Protein AF-A0AAN8PGB7-F1 (afdb_monomer_lite)

pLDDT: mean 80.97, std 15.31, range [35.16, 97.88]

Organism: Patella caerulea (NCBI:txid87958)

Sequence (157 aa):
MLIIFQLESVNEKASAYNSIIVDVLYQILPLKSKTINIRQNNAWFTDELRELKKSKTKAEKTWYKTKLHVHKEIFKSKKNELCHKIKDCKKSYFSNRIENSQNKQRELFKISKSLLDHTHGQTILPESDDQFELACKFSNYFSENPFRIKTNGISRR

Foldseek 3Di:
DPPLVPDDDPVVSVVVVVVVVVVVCCVVDPDDDDDDDPDDDDPLCDVVLVVLVVLLVVLVVVCVVPVDPVSVVSNVVSVVVSVVSSVVSVCVVLVVQVVVCVPPPVSNVVSVCVVQPPPPDDPPQPDDPDPVVSVVVVVVVCVVCVPPPDDPRDPDD

Radius of gyration: 28.24 Å; chains: 1; bounding box: 72×60×65 Å

Secondary structure (DSSP, 8-state):
--SGGG-SSHHHHHHHHHHHHHHHHHHHS---------PPPPTT--HHHHHHHHHHHHHHHHHHHH--HHHHHHHHHHHHHHHHHHHHHHHHHHHHHHHTTTT-HHHHHHHHHHHH----S---PPP-S-HHHHHHHHHHHHHH-TTTTSSTT----

Structure (mmCIF, N/CA/C/O backbone):
data_AF-A0AAN8PGB7-F1
#
_entry.id   AF-A0AAN8PGB7-F1
#
loop_
_atom_site.group_PDB
_atom_site.id
_atom_site.type_symbol
_atom_site.label_atom_id
_atom_site.label_alt_id
_atom_site.label_comp_id
_atom_site.label_asym_id
_atom_site.label_entity_id
_atom_site.label_seq_id
_atom_site.pdbx_PDB_ins_code
_atom_site.Cartn_x
_atom_site.Cartn_y
_atom_site.Cartn_z
_atom_site.occupancy
_atom_site.B_iso_or_equiv
_atom_site.auth_seq_id
_atom_site.auth_comp_id
_atom_site.auth_asym_id
_atom_site.auth_atom_id
_atom_site.pdbx_PDB_model_num
ATOM 1 N N . MET A 1 1 ? 45.933 -11.838 -1.655 1.00 48.22 1 MET A N 1
ATOM 2 C CA . MET A 1 1 ? 45.924 -12.287 -3.070 1.00 48.22 1 MET A CA 1
ATOM 3 C C . MET A 1 1 ? 46.628 -13.636 -3.296 1.00 48.22 1 MET A C 1
ATOM 5 O O . MET A 1 1 ? 46.296 -14.295 -4.268 1.00 48.22 1 MET A O 1
ATOM 9 N N . LEU A 1 2 ? 47.529 -14.095 -2.409 1.00 53.78 2 LEU A N 1
ATOM 10 C CA . LEU A 1 2 ? 48.272 -15.362 -2.577 1.00 53.78 2 LEU A CA 1
ATOM 11 C C . LEU A 1 2 ? 47.567 -16.641 -2.066 1.00 53.78 2 LEU A C 1
ATOM 13 O O . LEU A 1 2 ? 47.968 -17.732 -2.442 1.00 53.78 2 LEU A O 1
ATOM 17 N N . ILE A 1 3 ? 46.504 -16.533 -1.262 1.00 58.16 3 ILE A N 1
ATOM 18 C CA . ILE A 1 3 ? 45.897 -17.698 -0.581 1.00 58.16 3 ILE A CA 1
ATOM 19 C C . ILE A 1 3 ? 44.935 -18.488 -1.494 1.00 58.16 3 ILE A C 1
ATOM 21 O O . ILE A 1 3 ? 44.848 -19.706 -1.400 1.00 58.16 3 ILE A O 1
ATOM 25 N N . ILE A 1 4 ? 44.248 -17.828 -2.436 1.00 58.84 4 ILE A N 1
ATOM 26 C CA . ILE A 1 4 ? 43.224 -18.473 -3.287 1.00 58.84 4 ILE A CA 1
ATOM 27 C C . ILE A 1 4 ? 43.856 -19.458 -4.290 1.00 58.84 4 ILE A C 1
ATOM 29 O O . ILE A 1 4 ? 43.259 -20.475 -4.637 1.00 58.84 4 ILE A O 1
ATOM 33 N N . PHE A 1 5 ? 45.079 -19.181 -4.753 1.00 62.88 5 PHE A N 1
ATOM 34 C CA . PHE A 1 5 ? 45.756 -20.004 -5.761 1.00 62.88 5 PHE A CA 1
ATOM 35 C C . PHE A 1 5 ? 46.334 -21.317 -5.207 1.00 62.88 5 PHE A C 1
ATOM 37 O O . PHE A 1 5 ? 46.648 -22.196 -6.004 1.00 62.88 5 PHE A O 1
ATOM 44 N N . GLN A 1 6 ? 46.426 -21.472 -3.879 1.00 66.00 6 GLN A N 1
ATOM 45 C CA . GLN A 1 6 ? 46.955 -22.673 -3.213 1.00 66.00 6 GLN A CA 1
ATOM 46 C C . GLN A 1 6 ? 45.881 -23.708 -2.832 1.00 66.00 6 GLN A C 1
ATOM 48 O O . GLN A 1 6 ? 46.222 -24.775 -2.337 1.00 66.00 6 GLN A O 1
ATOM 53 N N . LEU A 1 7 ? 44.596 -23.415 -3.052 1.00 70.94 7 LEU A N 1
ATOM 54 C CA . LEU A 1 7 ? 43.497 -24.343 -2.758 1.00 70.94 7 LEU A CA 1
ATOM 55 C C . LEU A 1 7 ? 43.351 -25.374 -3.890 1.00 70.94 7 LEU A C 1
ATOM 57 O O . LEU A 1 7 ? 43.541 -25.039 -5.061 1.00 70.94 7 LEU A O 1
ATOM 61 N N . GLU A 1 8 ? 43.009 -26.621 -3.578 1.00 72.44 8 GLU A N 1
ATOM 62 C CA . GLU A 1 8 ? 42.901 -27.688 -4.589 1.00 72.44 8 GLU A CA 1
ATOM 63 C C . GLU A 1 8 ? 41.510 -27.739 -5.232 1.00 72.44 8 GLU A C 1
ATOM 65 O O . GLU A 1 8 ? 41.391 -27.908 -6.447 1.00 72.44 8 GLU A O 1
ATOM 70 N N . SER A 1 9 ? 40.447 -27.508 -4.456 1.00 80.62 9 SER A N 1
ATOM 71 C CA . SER A 1 9 ? 39.068 -27.603 -4.940 1.00 80.62 9 SER A CA 1
ATOM 72 C C . SER A 1 9 ? 38.539 -26.278 -5.497 1.00 80.62 9 SER A C 1
ATOM 74 O O . SER A 1 9 ? 38.690 -25.206 -4.908 1.00 80.62 9 SER A O 1
ATOM 76 N N . VAL A 1 10 ? 37.843 -26.340 -6.635 1.00 81.56 10 VAL A N 1
ATOM 77 C CA . VAL A 1 10 ? 37.222 -25.168 -7.282 1.00 81.56 10 VAL A CA 1
ATOM 78 C C . VAL A 1 10 ? 36.176 -24.508 -6.375 1.00 81.56 10 VAL A C 1
ATOM 80 O O . VAL A 1 10 ? 36.081 -23.280 -6.339 1.00 81.56 10 VAL A O 1
ATOM 83 N N . ASN A 1 11 ? 35.438 -25.299 -5.591 1.00 83.94 11 ASN A N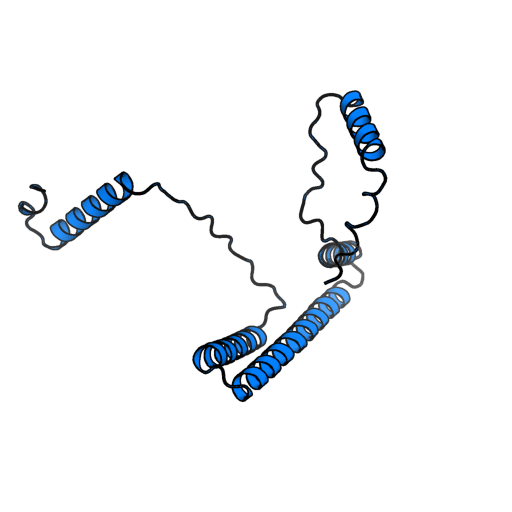 1
ATOM 84 C CA . ASN A 1 11 ? 34.441 -24.771 -4.656 1.00 83.94 11 ASN A CA 1
ATOM 85 C C . ASN A 1 11 ? 35.088 -23.991 -3.505 1.00 83.94 11 ASN A C 1
ATOM 87 O O . ASN A 1 11 ? 34.562 -22.961 -3.084 1.00 83.94 11 ASN A O 1
ATOM 91 N N . GLU A 1 12 ? 36.251 -24.438 -3.033 1.00 80.88 12 GLU A N 1
ATOM 92 C CA . GLU A 1 12 ? 37.008 -23.751 -1.983 1.00 80.88 12 GLU A CA 1
ATOM 93 C C . G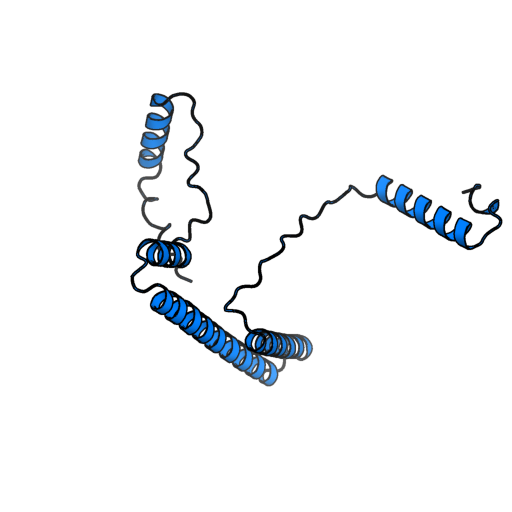LU A 1 12 ? 37.564 -22.422 -2.494 1.00 80.88 12 GLU A C 1
ATOM 95 O O . GLU A 1 12 ? 37.452 -21.403 -1.812 1.00 80.88 12 GLU A O 1
ATOM 100 N N . LYS A 1 13 ? 38.061 -22.391 -3.740 1.00 81.69 13 LYS A N 1
ATOM 101 C CA . LYS A 1 13 ? 38.485 -21.147 -4.406 1.00 81.69 13 LYS A CA 1
ATOM 102 C C . LYS A 1 13 ? 37.343 -20.152 -4.541 1.00 81.69 13 LYS A C 1
ATOM 104 O O . LYS A 1 13 ? 37.521 -18.978 -4.226 1.00 81.69 13 LYS A O 1
ATOM 109 N N . ALA A 1 14 ? 36.176 -20.614 -4.988 1.00 84.06 14 ALA A N 1
ATOM 110 C CA . ALA A 1 14 ? 34.996 -19.769 -5.140 1.00 84.06 14 ALA A CA 1
ATOM 111 C C . ALA A 1 14 ? 34.526 -19.202 -3.789 1.00 84.06 14 ALA A C 1
ATOM 113 O O . ALA A 1 14 ? 34.208 -18.017 -3.693 1.00 84.06 14 ALA A O 1
ATOM 114 N N . SER A 1 15 ? 34.543 -20.018 -2.731 1.00 84.19 15 SER A N 1
ATOM 115 C CA . SER A 1 15 ? 34.180 -19.574 -1.383 1.00 84.19 15 SER A CA 1
ATOM 116 C C . SER A 1 15 ? 35.174 -18.552 -0.822 1.00 84.19 15 SER A C 1
ATOM 118 O O . SER A 1 15 ? 34.754 -17.510 -0.324 1.00 84.19 15 SER A O 1
ATOM 120 N N . ALA A 1 16 ? 36.481 -18.809 -0.946 1.00 84.44 16 ALA A N 1
ATOM 121 C CA . ALA A 1 16 ? 37.531 -17.903 -0.475 1.00 84.44 16 ALA A CA 1
ATOM 122 C C . ALA A 1 16 ? 37.542 -16.573 -1.246 1.00 84.44 16 ALA A C 1
ATOM 124 O O . ALA A 1 16 ? 37.761 -15.506 -0.675 1.00 84.44 16 ALA A O 1
ATOM 125 N N . TYR A 1 17 ? 37.273 -16.615 -2.551 1.00 85.81 17 TYR A N 1
ATOM 126 C CA . TYR A 1 17 ? 37.107 -15.414 -3.363 1.00 85.81 17 TYR A CA 1
ATOM 127 C C . TYR A 1 17 ? 35.914 -14.573 -2.894 1.00 85.81 17 TYR A C 1
ATOM 129 O O . TYR A 1 17 ? 36.054 -13.369 -2.677 1.00 85.81 17 TYR A O 1
ATOM 137 N N . ASN A 1 18 ? 34.759 -15.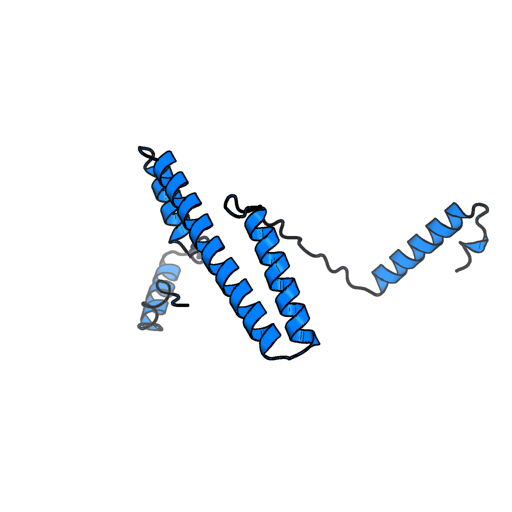209 -2.681 1.00 88.12 18 ASN A N 1
ATOM 138 C CA . ASN A 1 18 ? 33.556 -14.520 -2.222 1.00 88.12 18 ASN A CA 1
ATOM 139 C C . ASN A 1 18 ? 33.742 -13.901 -0.831 1.00 88.12 18 ASN A C 1
ATOM 141 O O . ASN A 1 18 ? 33.319 -12.766 -0.628 1.00 88.12 18 ASN A O 1
ATOM 145 N N . SER A 1 19 ? 34.401 -14.595 0.104 1.00 85.56 19 SER A N 1
ATOM 146 C CA . SER A 1 19 ? 34.656 -14.048 1.442 1.00 85.56 19 SER A CA 1
ATOM 147 C C . SER A 1 19 ? 35.570 -12.825 1.387 1.00 85.56 19 SER A C 1
ATOM 149 O O . SER A 1 19 ? 35.236 -11.794 1.956 1.00 85.56 19 SER A O 1
ATOM 151 N N . ILE A 1 20 ? 36.660 -12.887 0.614 1.00 85.56 20 ILE A N 1
ATOM 152 C CA . ILE A 1 20 ? 37.592 -11.760 0.459 1.00 85.56 20 ILE A CA 1
ATOM 153 C C . ILE A 1 20 ? 36.893 -10.548 -0.162 1.00 85.56 20 ILE A C 1
ATOM 155 O O . ILE A 1 20 ? 37.117 -9.420 0.272 1.00 85.56 20 ILE A O 1
ATOM 159 N N . ILE A 1 21 ? 36.035 -10.756 -1.163 1.00 85.00 21 ILE A N 1
ATOM 160 C CA . ILE A 1 21 ? 35.252 -9.662 -1.746 1.00 85.00 21 ILE A CA 1
ATOM 161 C C . ILE A 1 21 ? 34.327 -9.048 -0.711 1.00 85.00 21 ILE A C 1
ATOM 163 O O . ILE A 1 21 ? 34.263 -7.828 -0.625 1.00 85.00 21 ILE A O 1
ATOM 167 N N . VAL A 1 22 ? 33.615 -9.871 0.054 1.00 84.38 22 VAL A N 1
ATOM 168 C CA . VAL A 1 22 ? 32.701 -9.401 1.096 1.00 84.38 22 VAL A CA 1
ATOM 169 C C . VAL A 1 22 ? 33.460 -8.617 2.173 1.00 84.38 22 VAL A C 1
ATOM 171 O O . VAL A 1 22 ? 33.002 -7.548 2.566 1.00 84.38 22 VAL A O 1
ATOM 174 N N . ASP A 1 23 ? 34.648 -9.065 2.573 1.00 84.25 23 ASP A N 1
ATOM 175 C CA . ASP A 1 23 ? 35.490 -8.373 3.554 1.00 84.25 23 ASP A CA 1
ATOM 176 C C . ASP A 1 23 ? 35.986 -7.019 3.035 1.00 84.25 23 ASP A C 1
ATOM 178 O O . ASP A 1 23 ? 35.865 -6.003 3.721 1.00 84.25 23 ASP A O 1
ATOM 182 N N . VAL A 1 24 ? 36.487 -6.970 1.795 1.00 84.88 24 VAL A N 1
ATOM 183 C CA . VAL A 1 24 ? 36.891 -5.710 1.149 1.00 84.88 24 VAL A CA 1
ATOM 184 C C . VAL A 1 24 ? 35.688 -4.781 1.000 1.00 84.88 24 VAL A C 1
ATOM 186 O O . VAL A 1 24 ? 35.789 -3.587 1.278 1.00 84.88 24 VAL A O 1
ATOM 189 N N . LEU A 1 25 ? 34.534 -5.326 0.611 1.00 82.19 25 LEU A N 1
ATOM 190 C CA . LEU A 1 25 ? 33.278 -4.594 0.499 1.00 82.19 25 LEU A CA 1
ATOM 191 C C . LEU A 1 25 ? 32.890 -3.978 1.853 1.00 82.19 25 LEU A C 1
ATOM 193 O O . LEU A 1 25 ? 32.541 -2.803 1.902 1.00 82.19 25 LEU A O 1
ATOM 197 N N . TYR A 1 26 ? 33.002 -4.722 2.955 1.00 79.94 26 TYR A N 1
ATOM 198 C CA . TYR A 1 26 ? 32.710 -4.213 4.297 1.00 79.94 26 TYR A CA 1
ATOM 199 C C . TYR A 1 26 ? 33.716 -3.172 4.796 1.00 79.94 26 TYR A C 1
ATOM 201 O O . TYR A 1 26 ? 33.333 -2.294 5.566 1.00 79.94 26 TYR A O 1
ATOM 209 N N . GLN A 1 27 ? 34.972 -3.219 4.347 1.00 81.38 27 GLN A N 1
ATOM 210 C CA . GLN A 1 27 ? 35.967 -2.193 4.678 1.00 81.38 27 GLN A CA 1
ATOM 211 C C . GLN A 1 27 ? 35.698 -0.862 3.965 1.00 81.38 27 GLN A C 1
ATOM 213 O O . GLN A 1 27 ? 35.900 0.199 4.553 1.00 81.38 27 GLN A O 1
ATOM 218 N N . ILE A 1 28 ? 35.238 -0.902 2.709 1.00 79.88 28 ILE A N 1
ATOM 219 C CA . ILE A 1 28 ? 35.011 0.310 1.902 1.00 79.88 28 ILE A CA 1
ATOM 220 C C . ILE A 1 28 ? 33.588 0.871 2.028 1.00 79.88 28 ILE A C 1
ATOM 222 O O . ILE A 1 28 ? 33.365 2.042 1.713 1.00 79.88 28 ILE A O 1
ATOM 226 N N . LEU A 1 29 ? 32.609 0.061 2.449 1.00 78.56 29 LEU A N 1
ATOM 227 C CA . LEU A 1 29 ? 31.207 0.465 2.535 1.00 78.56 29 LEU A CA 1
ATOM 228 C C . LEU A 1 29 ? 30.719 0.484 3.989 1.00 78.56 29 LEU A C 1
ATOM 230 O O . LEU A 1 29 ? 30.702 -0.556 4.645 1.00 78.56 29 LEU A O 1
ATOM 234 N N . PRO A 1 30 ? 30.215 1.629 4.489 1.00 75.06 30 PRO A N 1
ATOM 235 C CA . PRO A 1 30 ? 29.571 1.661 5.791 1.00 75.06 30 PRO A CA 1
ATOM 236 C C . PRO A 1 30 ? 28.346 0.742 5.775 1.00 75.06 30 PRO A C 1
ATOM 238 O O . PRO A 1 30 ? 27.491 0.836 4.886 1.00 75.06 30 PRO A O 1
ATOM 241 N N . LEU A 1 31 ? 28.257 -0.131 6.777 1.00 70.00 31 LEU A N 1
ATOM 242 C CA . LEU A 1 31 ? 27.128 -1.028 6.997 1.00 70.00 31 LEU A CA 1
ATOM 243 C C . LEU A 1 31 ? 25.834 -0.219 7.153 1.00 70.00 31 LEU A C 1
ATOM 245 O O . LEU A 1 31 ? 25.543 0.340 8.208 1.00 70.00 31 LEU A O 1
ATOM 249 N N . LYS A 1 32 ? 25.035 -0.155 6.086 1.00 72.25 32 LYS A N 1
ATOM 250 C CA . LYS A 1 32 ? 23.703 0.457 6.112 1.00 72.25 32 LYS A CA 1
ATOM 251 C C . LYS A 1 32 ? 22.677 -0.624 6.411 1.00 72.25 32 LYS A C 1
ATOM 253 O O . LYS A 1 32 ? 22.217 -1.317 5.502 1.00 72.25 32 LYS A O 1
ATOM 258 N N . SER A 1 33 ? 22.301 -0.761 7.678 1.00 76.06 33 SER A N 1
ATOM 259 C CA . SER A 1 33 ? 21.132 -1.556 8.039 1.00 76.06 33 SER A CA 1
ATOM 260 C C . SER A 1 33 ? 19.874 -0.870 7.498 1.00 76.06 33 SER A C 1
ATOM 262 O O . SER A 1 33 ? 19.706 0.349 7.569 1.00 76.06 33 SER A O 1
ATOM 264 N N . LYS A 1 34 ? 18.987 -1.654 6.885 1.00 74.44 34 LYS A N 1
ATOM 265 C CA . LYS A 1 34 ? 17.663 -1.187 6.476 1.00 74.44 34 LYS A CA 1
ATOM 266 C C . LYS A 1 34 ? 16.642 -1.890 7.343 1.00 74.44 34 LYS A C 1
ATOM 268 O O . LYS A 1 34 ? 16.479 -3.102 7.242 1.00 74.44 34 LYS A O 1
ATOM 273 N N . THR A 1 35 ? 15.925 -1.130 8.156 1.00 78.75 35 THR A N 1
ATOM 274 C CA . THR A 1 35 ? 14.772 -1.659 8.878 1.00 78.75 35 THR A CA 1
ATOM 275 C C . THR A 1 35 ? 13.651 -1.905 7.877 1.00 78.75 35 THR A C 1
ATOM 277 O O . THR A 1 35 ? 13.065 -0.970 7.322 1.00 78.75 35 THR A O 1
ATOM 280 N N . ILE A 1 36 ? 13.370 -3.177 7.602 1.00 74.50 36 ILE A N 1
ATOM 281 C CA . ILE A 1 36 ? 12.252 -3.564 6.746 1.00 74.50 36 ILE A CA 1
ATOM 282 C C . ILE A 1 36 ? 10.988 -3.501 7.597 1.00 74.50 36 ILE A C 1
ATOM 284 O O . ILE A 1 36 ? 10.719 -4.379 8.410 1.00 74.50 36 ILE A O 1
ATOM 288 N N . ASN A 1 37 ? 10.187 -2.460 7.389 1.00 72.38 37 ASN A N 1
ATOM 289 C CA . ASN A 1 37 ? 8.850 -2.401 7.964 1.00 72.38 37 ASN A CA 1
ATOM 290 C C . ASN A 1 37 ? 7.935 -3.381 7.223 1.00 72.38 37 ASN A C 1
ATOM 292 O O . ASN A 1 37 ? 7.465 -3.092 6.117 1.00 72.38 37 ASN A O 1
ATOM 296 N N . ILE A 1 38 ? 7.673 -4.535 7.841 1.00 75.12 38 ILE A N 1
ATOM 297 C CA . ILE A 1 38 ? 6.669 -5.488 7.365 1.00 75.12 38 ILE A CA 1
ATOM 298 C C . ILE A 1 38 ? 5.298 -4.838 7.562 1.00 75.12 38 ILE A C 1
ATOM 300 O O . ILE A 1 38 ? 4.775 -4.743 8.671 1.00 75.12 38 ILE A O 1
ATOM 304 N N . ARG A 1 39 ? 4.711 -4.347 6.469 1.00 69.81 39 ARG A N 1
ATOM 305 C CA . ARG A 1 39 ? 3.345 -3.819 6.492 1.00 69.81 39 ARG A CA 1
ATOM 306 C C . ARG A 1 39 ? 2.384 -4.996 6.571 1.00 69.81 39 ARG A C 1
ATOM 308 O O . ARG A 1 39 ? 2.337 -5.802 5.644 1.00 69.81 39 ARG A O 1
ATOM 315 N N . GLN A 1 40 ? 1.616 -5.076 7.655 1.00 72.00 40 GLN A N 1
ATOM 316 C CA . GLN A 1 40 ? 0.529 -6.045 7.758 1.00 72.00 40 GLN A CA 1
ATOM 317 C C . GLN A 1 40 ? -0.434 -5.861 6.581 1.00 72.00 40 GLN A C 1
ATOM 319 O O . GLN A 1 40 ? -0.737 -4.732 6.179 1.00 72.00 40 GLN A O 1
ATOM 324 N N . ASN A 1 41 ? -0.881 -6.973 5.995 1.00 71.00 41 ASN A N 1
ATOM 325 C CA . ASN A 1 41 ? -1.861 -6.910 4.925 1.00 71.00 41 ASN A CA 1
ATOM 326 C C . ASN A 1 41 ? -3.172 -6.367 5.501 1.00 71.00 41 ASN A C 1
ATOM 328 O O . ASN A 1 41 ? -3.726 -6.926 6.446 1.00 71.00 41 ASN A O 1
ATOM 332 N N . ASN A 1 42 ? 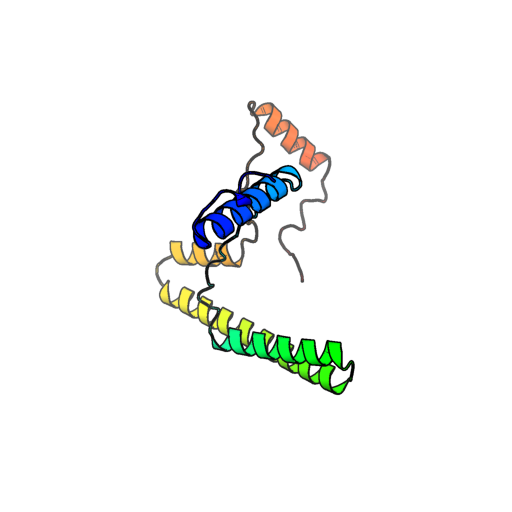-3.661 -5.267 4.940 1.00 80.44 42 ASN A N 1
ATOM 333 C CA . ASN A 1 42 ? -4.930 -4.700 5.362 1.00 80.44 42 ASN A CA 1
ATOM 334 C C . ASN A 1 42 ? -6.051 -5.666 4.965 1.00 80.44 42 ASN A C 1
ATOM 336 O O . ASN A 1 42 ? -6.181 -5.984 3.787 1.00 80.44 42 ASN A O 1
ATOM 340 N N . ALA A 1 43 ? -6.897 -6.070 5.912 1.00 85.50 43 ALA A N 1
ATOM 341 C CA . ALA A 1 43 ? -7.960 -7.050 5.664 1.00 85.50 43 ALA A CA 1
ATOM 342 C C . ALA A 1 43 ? -8.969 -6.631 4.570 1.00 85.50 43 ALA A C 1
ATOM 344 O O . ALA A 1 43 ? -9.582 -7.482 3.938 1.00 85.50 43 ALA A O 1
ATOM 345 N N . TRP A 1 44 ? -9.112 -5.329 4.298 1.00 89.44 44 TRP A N 1
ATOM 346 C CA . TRP A 1 44 ? -9.958 -4.804 3.216 1.00 89.44 44 TRP A CA 1
ATOM 347 C C . TRP A 1 44 ? -9.270 -4.760 1.840 1.00 89.44 44 TRP A C 1
ATOM 349 O O . TRP A 1 44 ? -9.906 -4.396 0.852 1.00 89.44 44 TRP A O 1
ATOM 359 N N . PHE A 1 45 ? -7.970 -5.063 1.751 1.00 90.19 45 PHE A N 1
ATOM 360 C CA . PHE A 1 45 ? -7.208 -5.010 0.504 1.00 90.19 45 PHE A CA 1
ATOM 361 C C . PHE A 1 45 ? -7.235 -6.367 -0.211 1.00 90.19 45 PHE A C 1
ATOM 363 O O . PHE A 1 45 ? -6.357 -7.208 -0.029 1.00 90.19 45 PHE A O 1
ATOM 370 N N . THR A 1 46 ? -8.271 -6.564 -1.021 1.00 90.81 46 THR A N 1
ATOM 371 C CA . THR A 1 46 ? -8.528 -7.796 -1.777 1.00 90.81 46 THR A CA 1
ATOM 372 C C . THR A 1 46 ? -7.620 -7.947 -3.005 1.00 90.81 46 THR A C 1
ATOM 374 O O . THR A 1 46 ? -6.999 -6.984 -3.471 1.00 90.81 46 THR A O 1
ATOM 377 N N . ASP A 1 47 ? -7.558 -9.156 -3.571 1.00 91.81 47 ASP A N 1
ATOM 378 C CA . ASP A 1 47 ? -6.801 -9.413 -4.804 1.00 91.81 47 ASP A CA 1
ATOM 379 C C . ASP A 1 47 ? -7.360 -8.649 -6.014 1.00 91.81 47 ASP A C 1
ATOM 381 O O . ASP A 1 47 ? -6.584 -8.151 -6.827 1.00 91.81 47 ASP A O 1
ATOM 385 N N . GLU A 1 48 ? -8.671 -8.406 -6.068 1.00 92.94 48 GLU A N 1
ATOM 386 C CA . GLU A 1 48 ? -9.288 -7.545 -7.087 1.00 92.94 48 GLU A CA 1
ATOM 387 C C . GLU A 1 48 ? -8.682 -6.124 -7.070 1.00 92.94 48 GLU A C 1
ATOM 389 O O . GLU A 1 48 ? -8.283 -5.577 -8.101 1.00 92.94 48 GLU A O 1
ATOM 394 N N . LEU A 1 49 ? -8.505 -5.529 -5.882 1.00 94.56 49 LEU A N 1
ATOM 395 C CA . LEU A 1 49 ? -7.841 -4.225 -5.747 1.00 94.56 49 LEU A CA 1
ATOM 396 C C . LEU A 1 49 ? -6.372 -4.279 -6.172 1.00 94.56 49 LEU A C 1
ATOM 398 O O . LEU A 1 49 ? -5.830 -3.297 -6.696 1.00 94.56 49 LEU A O 1
ATOM 402 N N . ARG A 1 50 ? -5.709 -5.417 -5.954 1.00 94.19 50 ARG A N 1
ATOM 403 C CA . ARG A 1 50 ? -4.328 -5.644 -6.385 1.00 94.19 50 ARG A CA 1
ATOM 404 C C . ARG A 1 50 ? -4.235 -5.682 -7.910 1.00 94.19 50 ARG A C 1
ATOM 406 O O . ARG A 1 50 ? -3.312 -5.081 -8.464 1.00 94.19 50 ARG A O 1
ATOM 413 N N . GLU A 1 51 ? -5.182 -6.319 -8.585 1.00 96.06 51 GLU A N 1
ATOM 414 C CA . GLU A 1 51 ? -5.272 -6.358 -10.047 1.00 96.06 51 GLU A CA 1
ATOM 415 C C . GLU A 1 51 ? -5.576 -4.985 -10.645 1.00 96.06 51 GLU A C 1
ATOM 417 O O . GLU A 1 51 ? -4.848 -4.529 -11.532 1.00 96.06 51 GLU A O 1
ATOM 422 N N . LEU A 1 52 ? -6.555 -4.260 -10.097 1.00 96.19 52 LEU A N 1
ATOM 423 C CA . LEU A 1 52 ? -6.858 -2.888 -10.514 1.00 96.19 52 LEU A CA 1
ATOM 424 C C . LEU A 1 52 ? -5.648 -1.964 -10.338 1.00 96.19 52 LEU A C 1
ATOM 426 O O . LEU A 1 52 ? -5.327 -1.163 -11.221 1.00 96.19 52 LEU A O 1
ATOM 430 N N . LYS A 1 53 ? -4.906 -2.115 -9.235 1.00 95.75 53 LYS A N 1
ATOM 431 C CA . LYS A 1 53 ? -3.664 -1.370 -9.002 1.00 95.75 53 LYS A CA 1
ATOM 432 C C . LYS A 1 53 ? -2.595 -1.707 -10.042 1.00 95.75 53 LYS A C 1
ATOM 434 O O . LYS A 1 53 ? -1.971 -0.788 -10.573 1.00 95.75 53 LYS A O 1
ATOM 439 N N . LYS A 1 54 ? -2.403 -2.992 -10.372 1.00 97.06 54 LYS A N 1
ATOM 440 C CA . LYS A 1 54 ? -1.488 -3.423 -11.446 1.00 97.06 54 LYS A CA 1
ATOM 441 C C . LYS A 1 54 ? -1.895 -2.812 -12.791 1.00 97.06 54 LYS A C 1
ATOM 443 O O . LYS A 1 54 ? -1.041 -2.261 -13.485 1.00 97.06 54 LYS A O 1
ATOM 448 N N . SER A 1 55 ? -3.185 -2.848 -13.125 1.00 96.81 55 SER A N 1
ATOM 449 C CA . SER A 1 55 ? -3.741 -2.279 -14.359 1.00 96.81 55 SER A CA 1
ATOM 450 C C . SER A 1 55 ? -3.505 -0.767 -14.452 1.00 96.81 55 SER A C 1
ATOM 452 O O . SER A 1 55 ? -2.945 -0.287 -15.441 1.00 96.81 55 SER A O 1
ATOM 454 N N . LYS A 1 56 ? -3.789 -0.018 -13.374 1.00 97.75 56 LYS A N 1
ATOM 455 C CA . LYS A 1 56 ? -3.474 1.417 -13.262 1.00 97.75 56 LYS A CA 1
ATOM 456 C C . LYS A 1 56 ? -1.989 1.686 -13.484 1.00 97.75 56 LYS A C 1
ATOM 458 O O . LYS A 1 56 ? -1.647 2.572 -14.262 1.00 97.75 56 LYS A O 1
ATOM 463 N N . THR A 1 57 ? -1.096 0.943 -12.824 1.00 96.50 57 THR A N 1
ATOM 464 C CA . THR A 1 57 ? 0.358 1.128 -12.975 1.00 96.50 57 THR A CA 1
ATOM 465 C C . THR A 1 57 ? 0.838 0.782 -14.387 1.00 96.50 57 THR A C 1
ATOM 467 O O . THR A 1 57 ? 1.746 1.436 -14.896 1.00 96.50 57 THR A O 1
ATOM 470 N N . LYS A 1 58 ? 0.234 -0.209 -15.055 1.00 97.56 58 LYS A N 1
ATOM 471 C CA . LYS A 1 58 ? 0.528 -0.515 -16.463 1.00 97.56 58 LYS A CA 1
ATOM 472 C C . LYS A 1 58 ? 0.130 0.654 -17.368 1.00 97.56 58 LYS A C 1
ATOM 474 O O . LYS A 1 58 ? 0.971 1.124 -18.127 1.00 97.56 58 LYS A O 1
ATOM 479 N N . ALA A 1 59 ? -1.097 1.163 -17.234 1.00 96.56 59 ALA A N 1
ATOM 480 C CA . ALA A 1 59 ? -1.580 2.313 -18.003 1.00 96.56 59 ALA A CA 1
ATOM 481 C C . ALA A 1 59 ? -0.723 3.569 -17.771 1.00 96.56 59 ALA A C 1
ATOM 483 O O . ALA A 1 59 ? -0.367 4.270 -18.715 1.00 96.56 59 ALA A O 1
ATOM 484 N N . GLU A 1 60 ? -0.324 3.807 -16.521 1.00 97.12 60 GLU A N 1
ATOM 485 C CA . GLU A 1 60 ? 0.583 4.889 -16.137 1.00 97.12 60 GLU A CA 1
ATOM 486 C C . GLU A 1 60 ? 1.933 4.789 -16.847 1.00 97.12 60 GLU A C 1
ATOM 488 O O . GLU A 1 60 ? 2.371 5.743 -17.485 1.00 97.12 60 GLU A O 1
ATOM 493 N N . LYS A 1 61 ? 2.580 3.618 -16.784 1.00 97.50 61 LYS A N 1
ATOM 494 C CA . LYS A 1 61 ? 3.861 3.374 -17.460 1.00 97.50 61 LYS A CA 1
ATOM 495 C C . LYS A 1 61 ? 3.740 3.567 -18.970 1.00 97.50 61 LYS A C 1
ATOM 497 O O . LYS A 1 61 ? 4.626 4.175 -19.566 1.00 97.50 61 LYS A O 1
ATOM 502 N N . THR A 1 62 ? 2.656 3.091 -19.585 1.00 96.88 62 THR A N 1
ATOM 503 C CA . THR A 1 62 ? 2.396 3.307 -21.015 1.00 96.88 62 THR A CA 1
ATOM 504 C C . THR A 1 62 ? 2.280 4.793 -21.334 1.00 96.88 62 THR A C 1
ATOM 506 O O . THR A 1 62 ? 2.929 5.257 -22.269 1.00 96.88 62 THR A O 1
ATOM 509 N N . TRP A 1 63 ? 1.534 5.566 -20.542 1.00 97.44 63 TRP A N 1
ATOM 510 C CA . TRP A 1 63 ? 1.433 7.014 -20.726 1.00 97.44 63 TRP A CA 1
ATOM 511 C C . TRP A 1 63 ? 2.778 7.728 -20.538 1.00 97.44 63 TRP A C 1
ATOM 513 O O . TRP A 1 63 ? 3.119 8.595 -21.338 1.00 97.44 63 TRP A O 1
ATOM 523 N N . TYR A 1 64 ? 3.589 7.344 -19.547 1.00 96.12 64 TYR A N 1
ATOM 524 C CA . TYR A 1 64 ? 4.921 7.930 -19.365 1.00 96.12 64 TYR A CA 1
ATOM 525 C C . TYR A 1 64 ? 5.852 7.683 -20.554 1.00 96.12 64 TYR A C 1
ATOM 527 O O . TYR A 1 64 ? 6.623 8.579 -20.887 1.00 96.12 64 TYR A O 1
ATOM 535 N N . LYS A 1 65 ? 5.765 6.510 -21.193 1.00 96.75 65 LYS A N 1
ATOM 536 C CA . LYS A 1 65 ? 6.572 6.165 -22.373 1.00 96.75 65 LYS A CA 1
ATOM 537 C C . LYS A 1 65 ? 6.100 6.866 -23.644 1.00 96.75 65 LYS A C 1
ATOM 539 O O . LYS A 1 65 ? 6.914 7.330 -24.424 1.00 96.75 65 LYS A O 1
ATOM 544 N N . THR A 1 66 ? 4.791 6.904 -23.858 1.00 95.75 66 THR A N 1
ATOM 545 C CA . THR A 1 66 ? 4.197 7.342 -25.130 1.00 95.75 66 THR A CA 1
ATOM 546 C C . THR A 1 66 ? 3.864 8.833 -25.150 1.00 95.75 66 THR A C 1
ATOM 548 O O . THR A 1 66 ? 3.923 9.460 -26.197 1.00 95.75 66 THR A O 1
ATOM 551 N N . LYS A 1 67 ? 3.497 9.417 -24.002 1.00 94.69 67 LYS A N 1
ATOM 552 C CA . LYS A 1 67 ? 3.035 10.809 -23.838 1.00 94.69 67 LYS A CA 1
ATOM 553 C C . LYS A 1 67 ? 1.791 11.200 -24.654 1.00 94.69 67 LYS A C 1
ATOM 555 O O . LYS A 1 67 ? 1.406 12.366 -24.619 1.00 94.69 67 LYS A O 1
ATOM 560 N N . LEU A 1 68 ? 1.091 10.253 -25.289 1.00 96.38 68 LEU A N 1
ATOM 561 C CA . LEU A 1 68 ? -0.160 10.539 -26.002 1.00 96.38 68 LEU A CA 1
ATOM 562 C C . LEU A 1 68 ? -1.320 10.862 -25.048 1.00 96.38 68 LEU A C 1
ATOM 564 O O . LEU A 1 68 ? -1.445 10.296 -23.955 1.00 96.38 68 LEU A O 1
ATOM 568 N N . HIS A 1 69 ? -2.226 11.722 -25.520 1.00 96.56 69 HIS A N 1
ATOM 569 C CA . HIS A 1 69 ? -3.435 12.115 -24.795 1.00 96.56 69 HIS A CA 1
ATOM 570 C C . HIS A 1 69 ? -4.373 10.928 -24.522 1.00 96.56 69 HIS A C 1
ATOM 572 O O . HIS A 1 69 ? -4.837 10.762 -23.398 1.00 96.56 69 HIS A O 1
ATOM 578 N N . VAL A 1 70 ? -4.566 10.035 -25.496 1.00 97.19 70 VAL A N 1
ATOM 579 C CA . VAL A 1 70 ? -5.419 8.841 -25.342 1.00 97.19 70 VAL A CA 1
ATOM 580 C C . VAL A 1 70 ? -4.950 7.963 -24.175 1.00 97.19 70 VAL A C 1
ATOM 582 O O . VAL A 1 70 ? -5.745 7.553 -23.331 1.00 97.19 70 VAL A O 1
ATOM 585 N N . HIS A 1 71 ? -3.639 7.733 -24.048 1.00 96.69 71 HIS A N 1
ATOM 586 C CA . HIS A 1 71 ? -3.085 6.966 -22.929 1.00 96.69 71 HIS A CA 1
ATOM 587 C C . HIS A 1 71 ? -3.237 7.682 -21.580 1.00 96.69 71 HIS A C 1
ATOM 589 O O . HIS A 1 71 ? -3.407 7.017 -20.555 1.00 96.69 71 HIS A O 1
ATOM 595 N N . LYS A 1 72 ? -3.235 9.022 -21.568 1.00 97.00 72 LYS A N 1
ATOM 596 C CA . LYS A 1 72 ? -3.534 9.818 -20.368 1.00 97.00 72 LYS A CA 1
ATOM 597 C C . LYS A 1 72 ? -4.978 9.609 -19.908 1.00 97.00 72 LYS A C 1
ATOM 599 O O . LYS A 1 72 ? -5.204 9.432 -18.712 1.00 97.00 72 LYS A O 1
ATOM 604 N N . GLU A 1 73 ? -5.935 9.597 -20.833 1.00 97.88 73 GLU A N 1
ATOM 605 C CA . GLU A 1 73 ? -7.350 9.370 -20.515 1.00 97.88 73 GLU A CA 1
ATOM 606 C C . GLU A 1 73 ? -7.602 7.937 -20.024 1.00 97.88 73 GLU A C 1
ATOM 608 O O . GLU A 1 73 ? -8.256 7.745 -18.997 1.00 97.88 73 GLU A O 1
ATOM 613 N N . ILE A 1 74 ? -6.972 6.931 -20.642 1.00 97.19 74 ILE A N 1
ATOM 614 C CA . ILE A 1 74 ? -7.011 5.540 -20.150 1.00 97.19 74 ILE A CA 1
ATOM 615 C C . ILE A 1 74 ? -6.463 5.454 -18.719 1.00 97.19 74 ILE A C 1
ATOM 617 O O . ILE A 1 74 ? -7.074 4.835 -17.845 1.00 97.19 74 ILE A O 1
ATOM 621 N N . PHE A 1 75 ? -5.324 6.097 -18.449 1.00 97.50 75 PHE A N 1
ATOM 622 C CA . PHE A 1 75 ? -4.750 6.143 -17.108 1.00 97.50 75 PHE A CA 1
ATOM 623 C C . PHE A 1 75 ? -5.690 6.804 -16.090 1.00 97.50 75 PHE A C 1
ATOM 625 O O . PHE A 1 75 ? -5.873 6.264 -14.996 1.00 97.50 75 PHE A O 1
ATOM 632 N N . LYS A 1 76 ? -6.302 7.945 -16.434 1.00 97.62 76 LYS A N 1
ATOM 633 C CA . LYS A 1 76 ? -7.286 8.617 -15.570 1.00 97.62 76 LYS A CA 1
ATOM 634 C C . LYS A 1 76 ? -8.480 7.715 -15.277 1.00 97.62 76 LYS A C 1
ATOM 636 O O . LYS A 1 76 ? -8.863 7.599 -14.116 1.00 97.62 76 LYS A O 1
ATOM 641 N N . SER A 1 77 ? -9.016 7.042 -16.294 1.00 97.88 77 SER A N 1
ATOM 642 C CA . SER A 1 77 ? -10.121 6.094 -16.139 1.00 97.88 77 SER A CA 1
ATOM 643 C C . SER A 1 77 ? -9.757 4.975 -15.154 1.00 97.88 77 SER A C 1
ATOM 645 O O . S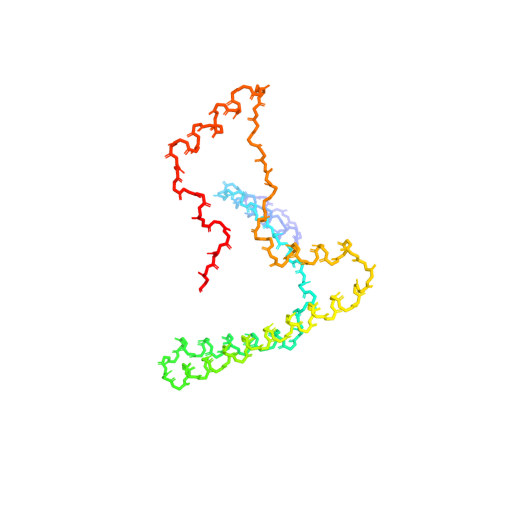ER A 1 77 ? -10.426 4.811 -14.134 1.00 97.88 77 SER A O 1
ATOM 647 N N . LYS A 1 78 ? -8.607 4.310 -15.348 1.00 97.31 78 LYS A N 1
ATOM 648 C CA . LYS A 1 78 ? -8.117 3.262 -14.430 1.00 97.31 78 LYS A CA 1
ATOM 649 C C . LYS A 1 78 ? -7.810 3.767 -13.023 1.00 97.31 78 LYS A C 1
ATOM 651 O O . LYS A 1 78 ? -8.009 3.047 -12.045 1.00 97.31 78 LYS A O 1
ATOM 656 N N . LYS A 1 79 ? -7.336 5.007 -12.890 1.00 96.75 79 LYS A N 1
ATOM 657 C CA . LYS A 1 79 ? -7.149 5.654 -11.586 1.00 96.75 79 LYS A CA 1
ATOM 658 C C . LYS A 1 79 ? -8.489 5.849 -10.873 1.00 96.75 79 LYS A C 1
ATOM 660 O O . LYS A 1 79 ? -8.577 5.532 -9.689 1.00 96.75 79 LYS A O 1
ATOM 665 N N . ASN A 1 80 ? -9.504 6.352 -11.572 1.00 97.62 80 ASN A N 1
ATOM 666 C CA . ASN A 1 80 ? -10.826 6.594 -10.999 1.00 97.62 80 ASN A CA 1
ATOM 667 C C . ASN A 1 80 ? -11.497 5.279 -10.593 1.00 97.62 80 ASN A C 1
ATOM 669 O O . ASN A 1 80 ? -11.950 5.169 -9.457 1.00 97.62 80 ASN A O 1
ATOM 673 N N . GLU A 1 81 ? -11.468 4.270 -11.465 1.00 97.44 81 GLU A N 1
ATOM 674 C CA . GLU A 1 81 ? -11.965 2.913 -11.196 1.00 97.44 81 GLU A CA 1
ATOM 675 C C . GLU A 1 81 ? -11.372 2.343 -9.896 1.00 97.44 81 GLU A C 1
ATOM 677 O O . GLU A 1 81 ? -12.105 1.968 -8.980 1.00 97.44 81 GLU A O 1
ATOM 682 N N . LEU A 1 82 ? -10.041 2.386 -9.755 1.00 96.94 82 LEU A N 1
ATOM 683 C CA . LEU A 1 82 ? -9.362 1.953 -8.533 1.00 96.94 82 LEU A CA 1
ATOM 684 C C . LEU A 1 82 ? -9.795 2.775 -7.309 1.00 96.94 82 LEU A C 1
ATOM 686 O O . LEU A 1 82 ? -10.020 2.217 -6.237 1.00 96.94 82 LEU A O 1
ATOM 690 N N . CYS A 1 83 ? -9.894 4.100 -7.436 1.00 96.38 83 CYS A N 1
ATOM 691 C CA . CYS A 1 83 ? -10.309 4.969 -6.337 1.00 96.38 83 CYS A CA 1
ATOM 692 C C . CYS A 1 83 ? -11.732 4.664 -5.856 1.00 96.38 83 CYS A C 1
ATOM 694 O O . CYS A 1 83 ? -11.951 4.634 -4.644 1.00 96.38 83 CYS A O 1
ATOM 696 N N . HIS A 1 84 ? -12.674 4.433 -6.773 1.00 96.69 84 HIS A N 1
ATOM 697 C CA . HIS A 1 84 ? -14.041 4.039 -6.439 1.00 96.69 84 HIS A CA 1
ATOM 698 C C . HIS A 1 84 ? -14.053 2.690 -5.730 1.00 96.69 84 HIS A C 1
ATOM 700 O O . HIS A 1 84 ? -14.502 2.613 -4.588 1.00 96.69 84 HIS A O 1
ATOM 706 N N . LYS A 1 85 ? -13.410 1.674 -6.314 1.00 96.12 85 LYS A N 1
ATOM 707 C CA . LYS A 1 85 ? -13.371 0.340 -5.713 1.00 96.12 85 LYS A CA 1
ATOM 708 C C . LYS A 1 85 ? -12.732 0.338 -4.321 1.00 96.12 85 LYS A C 1
ATOM 710 O O . LYS A 1 85 ? -13.235 -0.314 -3.414 1.00 96.12 85 LYS A O 1
ATOM 715 N N . ILE A 1 86 ? -11.661 1.110 -4.101 1.00 95.00 86 ILE A N 1
ATOM 716 C CA . ILE A 1 86 ? -11.049 1.250 -2.767 1.00 95.00 86 ILE A CA 1
ATOM 717 C C . ILE A 1 86 ? -12.042 1.842 -1.761 1.00 95.00 86 ILE A C 1
ATOM 719 O O . ILE A 1 86 ? -12.081 1.388 -0.616 1.00 95.00 86 ILE A O 1
ATOM 723 N N . LYS A 1 87 ? -12.801 2.873 -2.150 1.00 94.56 87 LYS A N 1
ATOM 724 C CA . LYS A 1 87 ? -13.811 3.481 -1.272 1.00 94.56 87 LYS A CA 1
ATOM 725 C C . LYS A 1 87 ? -14.894 2.465 -0.922 1.00 94.56 87 LYS A C 1
ATOM 727 O O . LYS A 1 87 ? -15.212 2.330 0.256 1.00 94.56 87 LYS A O 1
ATOM 732 N N . ASP A 1 88 ? -15.374 1.716 -1.908 1.00 94.81 88 ASP A N 1
ATOM 733 C CA . ASP A 1 88 ? -16.436 0.726 -1.725 1.00 94.81 88 ASP A CA 1
ATOM 734 C C . ASP A 1 88 ? -15.981 -0.445 -0.851 1.00 94.81 88 ASP A C 1
ATOM 736 O O . ASP A 1 88 ? -16.652 -0.777 0.124 1.00 94.81 88 ASP A O 1
ATOM 740 N N . CYS A 1 89 ? -14.797 -1.012 -1.111 1.00 94.19 89 CYS A N 1
ATOM 741 C CA . CYS A 1 89 ? -14.225 -2.077 -0.283 1.00 94.19 89 CYS A CA 1
ATOM 742 C C . CYS A 1 89 ? -14.005 -1.620 1.161 1.00 94.19 89 CYS A C 1
ATOM 744 O O . CYS A 1 89 ? -14.320 -2.355 2.094 1.00 94.19 89 CYS A O 1
ATOM 746 N N . LYS A 1 90 ? -13.495 -0.399 1.370 1.00 91.44 90 LYS A N 1
ATOM 747 C CA . LYS A 1 90 ? -13.343 0.160 2.720 1.00 91.44 90 LYS A CA 1
ATOM 748 C C . LYS A 1 90 ? -14.689 0.332 3.408 1.00 91.44 90 LYS A C 1
ATOM 750 O O . LYS A 1 90 ? -14.818 -0.070 4.559 1.00 91.44 90 LYS A O 1
ATOM 755 N N . LYS A 1 91 ? -15.670 0.918 2.716 1.00 92.81 91 LYS A N 1
ATOM 756 C CA . LYS A 1 91 ? -17.023 1.117 3.243 1.00 92.81 91 LYS A CA 1
ATOM 757 C C . LYS A 1 91 ? -17.625 -0.221 3.663 1.00 92.81 91 LYS A C 1
ATOM 759 O O . LYS A 1 91 ? -17.955 -0.375 4.827 1.00 92.81 91 LYS A O 1
ATOM 764 N N . SER A 1 92 ? -17.667 -1.190 2.751 1.00 93.50 92 SER A N 1
ATOM 765 C CA . SER A 1 92 ? -18.176 -2.543 3.000 1.00 93.50 92 SER A CA 1
ATOM 766 C C . SER A 1 92 ? -17.470 -3.208 4.186 1.00 93.50 92 SER A C 1
ATOM 768 O O . SER A 1 92 ? -18.126 -3.658 5.120 1.00 93.50 92 SER A O 1
ATOM 770 N N . TYR A 1 93 ? -16.134 -3.180 4.223 1.00 93.25 93 TYR A N 1
ATOM 771 C CA . TYR A 1 93 ? -15.367 -3.766 5.322 1.00 93.25 93 TYR A CA 1
ATOM 772 C C . TYR A 1 93 ? -15.704 -3.147 6.683 1.00 93.25 93 TYR A C 1
ATOM 774 O O . TYR A 1 93 ? -15.953 -3.873 7.644 1.00 93.25 93 TYR A O 1
ATOM 782 N N . PHE A 1 94 ? -15.699 -1.815 6.790 1.00 90.75 94 PHE A N 1
ATOM 783 C CA . PHE A 1 94 ? -15.974 -1.155 8.065 1.00 90.75 94 PHE A CA 1
ATOM 784 C C . PHE A 1 94 ? -17.450 -1.249 8.461 1.00 90.75 94 PHE A C 1
ATOM 786 O O . PHE A 1 94 ? -17.711 -1.454 9.642 1.00 90.75 94 PHE A O 1
ATOM 793 N N . SER A 1 95 ? -18.388 -1.184 7.512 1.00 91.50 95 SER A N 1
ATOM 794 C CA . SER A 1 95 ? -19.815 -1.435 7.756 1.00 91.50 95 SER A CA 1
ATOM 795 C C . SER A 1 95 ? -20.038 -2.831 8.335 1.00 91.50 95 SER A C 1
ATOM 797 O O . SER A 1 95 ? -20.532 -2.942 9.453 1.00 91.50 95 SER A O 1
ATOM 799 N N . ASN A 1 96 ? -19.534 -3.876 7.671 1.00 92.00 96 ASN A N 1
ATOM 800 C CA . ASN A 1 96 ? -19.641 -5.254 8.160 1.00 92.00 96 ASN A CA 1
ATOM 801 C C . ASN A 1 96 ? -18.979 -5.417 9.537 1.00 92.00 96 ASN A C 1
ATOM 803 O O . ASN A 1 96 ? -19.472 -6.128 10.406 1.00 92.00 96 ASN A O 1
ATOM 807 N N . ARG A 1 97 ? -17.838 -4.756 9.768 1.00 90.25 97 ARG A N 1
ATOM 808 C CA . ARG A 1 97 ? -17.136 -4.816 11.057 1.00 90.25 97 ARG A CA 1
ATOM 809 C C . ARG A 1 97 ? -17.924 -4.139 12.185 1.00 90.25 97 ARG A C 1
ATOM 811 O O . ARG A 1 97 ? -17.855 -4.608 13.319 1.00 90.25 97 ARG A O 1
ATOM 818 N N . ILE A 1 98 ? -18.650 -3.063 11.887 1.00 90.38 98 ILE A N 1
ATOM 819 C CA . ILE A 1 98 ? -19.544 -2.380 12.832 1.00 90.38 98 ILE A CA 1
ATOM 820 C C . ILE A 1 98 ? -20.758 -3.261 13.136 1.00 90.38 98 ILE A C 1
ATOM 822 O O . ILE A 1 98 ? -21.045 -3.489 14.309 1.00 90.38 98 ILE A O 1
ATOM 826 N N . GLU A 1 99 ? -21.403 -3.815 12.108 1.00 90.69 99 GLU A N 1
ATOM 827 C CA . GLU A 1 99 ? -22.550 -4.727 12.239 1.00 90.69 99 GLU A CA 1
ATOM 828 C C . GLU A 1 99 ? -22.193 -5.969 13.072 1.00 90.69 99 GLU A C 1
ATOM 830 O O . GLU A 1 99 ? -22.859 -6.281 14.054 1.00 90.69 99 GLU A O 1
ATOM 835 N N . ASN A 1 100 ? -21.052 -6.605 12.795 1.00 88.62 100 ASN A N 1
ATOM 836 C CA . ASN A 1 100 ? -20.561 -7.755 13.568 1.00 88.62 100 ASN A CA 1
ATOM 837 C C . ASN A 1 100 ? -20.159 -7.413 15.018 1.00 88.62 100 ASN A C 1
ATOM 839 O O . ASN A 1 100 ? -19.947 -8.310 15.839 1.00 88.62 100 ASN A O 1
ATOM 843 N N . SER A 1 101 ? -20.008 -6.126 15.339 1.00 85.81 101 SER A N 1
ATOM 844 C CA . SER A 1 101 ? -19.670 -5.637 16.681 1.00 85.81 101 SER A CA 1
ATOM 845 C C . SER A 1 101 ? -20.890 -5.105 17.438 1.00 85.81 101 SER A C 1
ATOM 847 O O . SER A 1 101 ? -20.730 -4.501 18.504 1.00 85.81 101 SER A O 1
ATOM 849 N N . GLN A 1 102 ? -22.103 -5.321 16.920 1.00 75.50 102 GLN A N 1
ATOM 850 C CA . GLN A 1 102 ? -23.344 -4.947 17.590 1.00 75.50 102 GLN A CA 1
ATOM 851 C C . GLN A 1 102 ? -23.374 -5.571 19.000 1.00 75.50 102 GLN A C 1
ATOM 853 O O . GLN A 1 102 ? -23.041 -6.740 19.188 1.00 75.50 102 GLN A O 1
ATOM 858 N N . ASN A 1 103 ? -23.687 -4.755 20.012 1.00 79.12 103 ASN A N 1
ATOM 859 C CA . ASN A 1 103 ? -23.623 -5.067 21.454 1.00 79.12 103 ASN A CA 1
ATOM 860 C C . ASN A 1 103 ? -22.222 -5.118 22.105 1.00 79.12 103 ASN A C 1
ATOM 862 O O . ASN A 1 103 ? -22.121 -5.341 23.310 1.00 79.12 103 ASN A O 1
ATOM 866 N N . LYS A 1 104 ? -21.131 -4.838 21.375 1.00 88.44 104 LYS A N 1
ATOM 867 C CA . LYS A 1 104 ? -19.766 -4.734 21.935 1.00 88.44 104 LYS A CA 1
ATOM 868 C C . LYS A 1 104 ? -19.266 -3.291 21.901 1.00 88.44 104 LYS A C 1
ATOM 870 O O . LYS A 1 104 ? -18.446 -2.916 21.064 1.00 88.44 104 LYS A O 1
ATOM 875 N N . GLN A 1 105 ? -19.718 -2.483 22.860 1.00 86.81 105 GLN A N 1
ATOM 876 C CA . GLN A 1 105 ? -19.395 -1.051 22.948 1.00 86.81 105 GLN A CA 1
ATOM 877 C C . GLN A 1 105 ? -17.882 -0.766 22.856 1.00 86.81 105 GLN A C 1
ATOM 879 O O . GLN A 1 105 ? -17.460 0.101 22.093 1.00 86.81 105 GLN A O 1
ATOM 884 N N . ARG A 1 106 ? -17.046 -1.537 23.569 1.00 86.75 106 ARG A N 1
ATOM 885 C CA . ARG A 1 106 ? -15.576 -1.388 23.536 1.00 86.75 106 ARG A CA 1
ATOM 886 C C . ARG A 1 106 ? -14.984 -1.572 22.135 1.00 86.75 106 ARG A C 1
ATOM 888 O O . ARG A 1 106 ? -14.078 -0.833 21.762 1.00 86.75 106 ARG A O 1
ATOM 895 N N . GLU A 1 107 ? -15.486 -2.530 21.361 1.00 85.44 107 GLU A N 1
ATOM 896 C CA . GLU A 1 107 ? -14.999 -2.790 20.000 1.00 85.44 107 GLU A CA 1
ATOM 897 C C . GLU A 1 107 ? -15.429 -1.682 19.035 1.00 85.44 107 GLU A C 1
ATOM 899 O O . GLU A 1 107 ? -14.615 -1.215 18.238 1.00 85.44 107 GLU A O 1
ATOM 904 N N . LEU A 1 108 ? -16.655 -1.171 19.173 1.00 89.19 108 LEU A N 1
ATOM 905 C CA . LEU A 1 108 ? -17.123 -0.019 18.401 1.00 89.19 108 LEU A CA 1
ATOM 906 C C . LEU A 1 108 ? -16.259 1.226 18.661 1.00 89.19 108 LEU A C 1
ATOM 908 O O . LEU A 1 108 ? -15.840 1.896 17.717 1.00 89.19 108 LEU A O 1
ATOM 912 N N . PHE A 1 109 ? -15.923 1.500 19.927 1.00 86.75 109 PHE A N 1
ATOM 913 C CA . PHE A 1 109 ? -15.020 2.598 20.283 1.00 86.75 109 PHE A CA 1
ATOM 914 C C . PHE A 1 109 ? -13.616 2.411 19.704 1.00 86.75 109 PHE A C 1
ATOM 916 O O . PHE A 1 109 ? -13.049 3.373 19.192 1.00 86.75 109 PHE A O 1
ATOM 923 N N . LYS A 1 110 ? -13.060 1.192 19.717 1.00 86.06 110 LYS A N 1
ATOM 924 C CA . LYS A 1 110 ? -11.771 0.906 19.062 1.00 86.06 110 LYS A CA 1
ATOM 925 C C . LYS A 1 110 ? -11.825 1.159 17.555 1.00 86.06 110 LYS A C 1
ATOM 927 O O . LYS A 1 110 ? -10.889 1.734 17.007 1.00 86.06 110 LYS A O 1
ATOM 932 N N . ILE A 1 111 ? -12.903 0.745 16.885 1.00 86.75 111 ILE A N 1
ATOM 933 C CA . ILE A 1 111 ? -13.098 0.973 15.445 1.00 86.75 111 ILE A CA 1
ATOM 934 C C . ILE A 1 111 ? -13.200 2.473 15.155 1.00 86.75 111 ILE A C 1
ATOM 936 O O . ILE A 1 111 ? -12.490 2.967 14.284 1.00 86.75 111 ILE A O 1
ATOM 940 N N . SER A 1 112 ? -14.025 3.196 15.915 1.00 85.56 112 SER A N 1
ATOM 941 C CA . SER A 1 112 ? -14.194 4.647 15.786 1.00 85.56 112 SER A CA 1
ATOM 942 C C . SER A 1 112 ? -12.877 5.389 16.013 1.00 85.56 112 SER A C 1
ATOM 944 O O . SER A 1 112 ? -12.449 6.163 15.158 1.00 85.56 112 SER A O 1
ATOM 946 N N . LYS A 1 113 ? -12.158 5.057 17.094 1.00 83.50 113 LYS A N 1
ATOM 947 C CA . LYS A 1 113 ? -10.829 5.604 17.378 1.00 83.50 113 LYS A CA 1
ATOM 948 C C . LYS A 1 113 ? -9.856 5.307 16.237 1.00 83.50 113 LYS A C 1
ATOM 950 O O . LYS A 1 113 ? -9.214 6.212 15.740 1.00 83.50 113 LYS A O 1
ATOM 955 N N . SER A 1 114 ? -9.807 4.079 15.725 1.00 82.31 114 SER A N 1
ATOM 956 C CA . SER A 1 114 ? -8.938 3.740 14.589 1.00 82.31 114 SER A CA 1
ATOM 957 C C . SER A 1 114 ? -9.269 4.495 13.291 1.00 82.31 114 SER A C 1
ATOM 959 O O . SER A 1 114 ? -8.401 4.581 12.423 1.00 82.31 114 SER A O 1
ATOM 961 N N . LEU A 1 115 ? -10.509 4.956 13.108 1.00 83.38 115 LEU A N 1
ATOM 962 C CA . LEU A 1 115 ? -10.959 5.656 11.901 1.00 83.38 115 LEU A CA 1
ATOM 963 C C . LEU A 1 115 ? -10.774 7.173 11.995 1.00 83.38 115 LEU A C 1
ATOM 965 O O . LEU A 1 115 ? -10.429 7.799 10.994 1.00 83.38 115 LEU A O 1
ATOM 969 N N . LEU A 1 116 ? -11.042 7.741 13.172 1.00 82.50 116 LEU A N 1
ATOM 970 C CA . LEU A 1 116 ? -11.091 9.184 13.411 1.00 82.50 116 LEU A CA 1
ATOM 971 C C . LEU A 1 116 ? -9.811 9.722 14.048 1.00 82.50 116 LEU A C 1
ATOM 973 O O . LEU A 1 116 ? -9.465 10.885 13.852 1.00 82.50 116 LEU A O 1
ATOM 977 N N . ASP A 1 117 ? -9.117 8.893 14.822 1.00 72.69 117 ASP A N 1
ATOM 978 C CA . ASP A 1 117 ? -7.930 9.310 15.544 1.00 72.69 117 ASP A CA 1
ATOM 979 C C . ASP A 1 117 ? -6.713 9.210 14.621 1.00 72.69 117 ASP A C 1
ATOM 981 O O . ASP A 1 117 ? -6.149 8.143 14.372 1.00 72.69 117 ASP A O 1
ATOM 985 N N . HIS A 1 118 ? -6.333 10.353 14.057 1.00 61.94 118 HIS A N 1
ATOM 986 C CA . HIS A 1 118 ? -5.113 10.499 13.267 1.00 61.94 118 HIS A CA 1
ATOM 987 C C . HIS A 1 118 ? -3.871 10.712 14.146 1.00 61.94 118 HIS A C 1
ATOM 989 O O . HIS A 1 118 ? -2.768 10.880 13.619 1.00 61.94 118 HIS A O 1
ATOM 995 N N . THR A 1 119 ? -4.022 10.694 15.476 1.00 56.12 119 THR A N 1
ATOM 996 C CA . THR A 1 119 ? -2.903 10.807 16.411 1.00 56.12 119 THR A CA 1
ATOM 997 C C . THR A 1 119 ? -2.205 9.452 16.546 1.00 56.12 119 THR A C 1
ATOM 999 O O . THR A 1 119 ? -2.401 8.668 17.465 1.00 56.12 119 THR A O 1
ATOM 1002 N N . HIS A 1 120 ? -1.357 9.133 15.569 1.00 52.16 120 HIS A N 1
ATOM 1003 C CA . HIS A 1 120 ? -0.516 7.929 15.598 1.00 52.16 120 HIS A CA 1
ATOM 1004 C C . HIS A 1 120 ? 0.685 8.036 16.556 1.00 52.16 120 HIS A C 1
ATOM 1006 O O . HIS A 1 120 ? 1.652 7.291 16.418 1.00 52.16 120 HIS A O 1
ATOM 1012 N N . GLY A 1 121 ? 0.640 8.950 17.522 1.00 55.78 121 GLY A N 1
ATOM 1013 C CA . GLY A 1 121 ? 1.617 9.037 18.595 1.00 55.78 121 GLY A CA 1
ATOM 1014 C C . GLY A 1 121 ? 0.938 8.695 19.906 1.00 55.78 121 GLY A C 1
ATOM 1015 O O . GLY A 1 121 ? -0.189 9.125 20.147 1.00 55.78 121 GLY A O 1
ATOM 1016 N N . GLN A 1 122 ? 1.636 7.979 20.788 1.00 54.00 122 GLN A N 1
ATOM 1017 C CA . GLN A 1 122 ? 1.392 8.219 22.206 1.00 54.00 122 GLN A CA 1
ATOM 1018 C C . GLN A 1 122 ? 1.463 9.738 22.393 1.00 54.00 122 GLN A C 1
ATOM 1020 O O . GLN A 1 122 ? 2.388 10.380 21.891 1.00 54.00 122 GLN A O 1
ATOM 1025 N N . THR A 1 123 ? 0.468 10.338 23.035 1.00 55.38 123 THR A N 1
ATOM 1026 C CA . THR A 1 123 ? 0.630 11.680 23.586 1.00 55.38 123 THR A CA 1
ATOM 1027 C C . THR A 1 123 ? 1.653 11.537 24.704 1.00 55.38 123 THR A C 1
ATOM 1029 O O . THR A 1 123 ? 1.288 11.302 25.853 1.00 55.38 123 THR A O 1
ATOM 1032 N N . ILE A 1 124 ? 2.934 11.532 24.335 1.00 61.25 124 ILE A N 1
ATOM 1033 C CA . ILE A 1 124 ? 4.036 11.530 25.283 1.00 61.25 124 ILE A CA 1
ATOM 1034 C C . ILE A 1 124 ? 3.950 12.909 25.922 1.00 61.25 124 ILE A C 1
ATOM 1036 O O . ILE A 1 124 ? 4.150 13.927 25.253 1.00 61.25 124 ILE A O 1
ATOM 1040 N N . LEU A 1 125 ? 3.524 12.942 27.181 1.00 63.88 125 LEU A N 1
ATOM 1041 C CA . LEU A 1 125 ? 3.680 14.140 27.985 1.00 63.88 125 LEU A CA 1
ATOM 1042 C C . LEU A 1 125 ? 5.188 14.431 28.017 1.00 63.88 125 LEU A C 1
ATOM 1044 O O . LEU A 1 125 ? 5.953 13.478 28.178 1.00 63.88 125 LEU A O 1
ATOM 1048 N N . PRO A 1 126 ? 5.641 15.675 27.796 1.00 68.31 126 PRO A N 1
ATOM 1049 C CA . PRO A 1 126 ? 7.062 15.977 27.904 1.00 68.31 126 PRO A CA 1
ATOM 1050 C C . PRO A 1 126 ? 7.574 15.507 29.270 1.00 68.31 126 PRO A C 1
ATOM 1052 O O . PRO A 1 126 ? 6.944 15.786 30.289 1.00 68.31 126 PRO A O 1
ATOM 1055 N N . GLU A 1 127 ? 8.675 14.755 29.271 1.00 68.56 127 GLU A N 1
ATOM 1056 C CA . GLU A 1 127 ? 9.318 14.299 30.502 1.00 68.56 127 GLU A CA 1
ATOM 1057 C C . GLU A 1 127 ? 9.811 15.523 31.283 1.00 68.56 127 GLU A C 1
ATOM 1059 O O . GLU A 1 127 ? 10.507 16.390 30.747 1.00 68.56 127 GLU A O 1
ATOM 1064 N N . SER A 1 128 ? 9.395 15.621 32.540 1.00 68.81 128 SER A N 1
ATOM 1065 C CA . SER A 1 128 ? 9.806 16.672 33.463 1.00 68.81 128 SER A CA 1
ATOM 1066 C C . SER A 1 128 ? 9.813 16.105 34.873 1.00 68.81 128 SER A C 1
ATOM 1068 O O . SER A 1 128 ? 8.804 15.546 35.308 1.00 68.81 128 SER A O 1
ATOM 1070 N N . ASP A 1 129 ? 10.922 16.286 35.577 1.00 73.69 129 ASP A N 1
ATOM 1071 C CA . ASP A 1 129 ? 11.100 15.783 36.940 1.00 73.69 129 ASP A CA 1
ATOM 1072 C C . ASP A 1 129 ? 10.317 16.608 37.981 1.00 73.69 129 ASP A C 1
ATOM 1074 O O . ASP A 1 129 ? 10.019 16.110 39.065 1.00 73.69 129 ASP A O 1
ATOM 1078 N N . ASP A 1 130 ? 9.933 17.848 37.636 1.00 82.44 130 ASP A N 1
ATOM 1079 C CA . ASP A 1 130 ? 9.180 18.771 38.491 1.00 82.44 130 ASP A CA 1
ATOM 1080 C C . ASP A 1 130 ? 7.848 19.221 37.856 1.00 82.44 130 ASP A C 1
ATOM 1082 O O . ASP A 1 130 ? 7.769 19.693 36.716 1.00 82.44 130 ASP A O 1
ATOM 1086 N N . GLN A 1 131 ? 6.775 19.100 38.638 1.00 79.44 131 GLN A N 1
ATOM 1087 C CA . GLN A 1 131 ? 5.404 19.413 38.244 1.00 79.44 131 GLN A CA 1
ATOM 1088 C C . GLN A 1 131 ? 5.178 20.923 38.066 1.00 79.44 131 GLN A C 1
ATOM 1090 O O . GLN A 1 131 ? 4.352 21.326 37.240 1.00 79.44 131 GLN A O 1
ATOM 1095 N N . PHE A 1 132 ? 5.918 21.762 38.801 1.00 82.94 132 PHE A N 1
ATOM 1096 C CA . PHE A 1 132 ? 5.843 23.217 38.657 1.00 82.94 132 PHE A CA 1
ATOM 1097 C C . PHE A 1 132 ? 6.453 23.673 37.328 1.00 82.94 132 PHE A C 1
ATOM 1099 O O . PHE A 1 132 ? 5.829 24.428 36.580 1.00 82.94 132 PHE A O 1
ATOM 1106 N N . GLU A 1 133 ? 7.627 23.144 36.977 1.00 81.81 133 GLU A N 1
ATOM 1107 C CA . GLU A 1 133 ? 8.285 23.434 35.702 1.00 81.81 133 GLU A CA 1
ATOM 1108 C C . GLU A 1 133 ? 7.417 23.017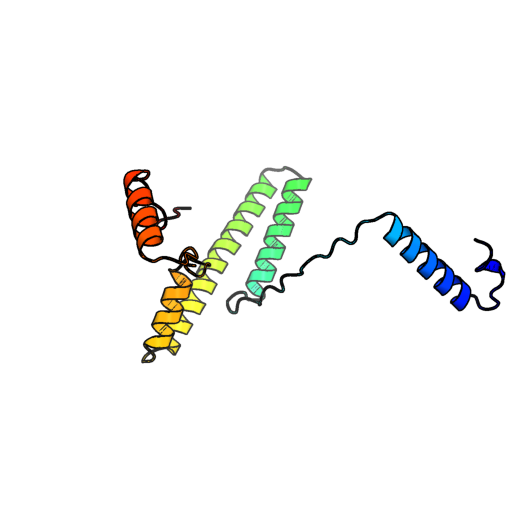 34.503 1.00 81.81 133 GLU A C 1
ATOM 1110 O O . GLU A 1 133 ? 7.305 23.757 33.520 1.00 81.81 133 GLU A O 1
ATOM 1115 N N . LEU A 1 134 ? 6.737 21.870 34.599 1.00 82.69 134 LEU A N 1
ATOM 1116 C CA . LEU A 1 134 ? 5.788 21.427 33.579 1.00 82.69 134 LEU A CA 1
ATOM 1117 C C . LEU A 1 134 ? 4.610 22.395 33.423 1.00 82.69 134 LEU A C 1
ATOM 1119 O O . LEU A 1 134 ? 4.245 22.746 32.299 1.00 82.69 134 LEU A O 1
ATOM 1123 N N . ALA A 1 135 ? 4.028 22.846 34.537 1.00 84.19 135 ALA A N 1
ATOM 1124 C CA . ALA A 1 135 ? 2.925 23.801 34.529 1.00 84.19 135 ALA A CA 1
ATOM 1125 C C . ALA A 1 135 ? 3.351 25.157 33.940 1.00 84.19 135 ALA A C 1
ATOM 1127 O O . ALA A 1 135 ? 2.612 25.746 33.148 1.00 84.19 135 ALA A O 1
ATOM 1128 N N . CYS A 1 136 ? 4.567 25.618 34.247 1.00 83.19 136 CYS A N 1
ATOM 1129 C CA . CYS A 1 136 ? 5.144 26.820 33.651 1.00 83.19 136 CYS A CA 1
ATOM 1130 C C . CYS A 1 136 ? 5.361 26.664 32.141 1.00 83.19 136 CYS A C 1
ATOM 1132 O O . CYS A 1 136 ? 4.925 27.522 31.375 1.00 83.19 136 CYS A O 1
ATOM 1134 N N . LYS A 1 137 ? 5.960 25.555 31.684 1.00 80.19 137 LYS A N 1
ATOM 1135 C CA . LYS A 1 137 ? 6.140 25.267 30.248 1.00 80.19 137 LYS A CA 1
ATOM 1136 C C . LYS A 1 137 ? 4.804 25.196 29.510 1.00 80.19 137 LYS A C 1
ATOM 1138 O O . LYS A 1 137 ? 4.682 25.735 28.411 1.00 80.19 137 LYS A O 1
ATOM 1143 N N . PHE A 1 138 ? 3.795 24.580 30.124 1.00 80.62 138 PHE A N 1
ATOM 1144 C CA . PHE A 1 138 ? 2.435 24.543 29.594 1.00 80.62 138 PHE A CA 1
ATOM 1145 C C . PHE A 1 138 ? 1.849 25.956 29.472 1.00 80.62 138 PHE A C 1
ATOM 1147 O O . PHE A 1 138 ? 1.408 26.338 28.392 1.00 80.62 138 PHE A O 1
ATOM 1154 N N . SER A 1 139 ? 1.899 26.757 30.540 1.00 83.44 139 SER A N 1
ATOM 1155 C CA . SER A 1 139 ? 1.393 28.137 30.548 1.00 83.44 139 SER A CA 1
ATOM 1156 C C . SER A 1 139 ? 2.074 29.011 29.483 1.00 83.44 139 SER A C 1
ATOM 1158 O O . SER A 1 139 ? 1.409 29.722 28.720 1.00 83.44 139 SER A O 1
ATOM 1160 N N . ASN A 1 140 ? 3.397 28.887 29.352 1.00 82.62 140 ASN A N 1
ATOM 1161 C CA . ASN A 1 140 ? 4.187 29.629 28.371 1.00 82.62 140 ASN A CA 1
ATOM 1162 C C . ASN A 1 140 ? 3.837 29.225 26.936 1.00 82.62 140 ASN A C 1
ATOM 1164 O O . ASN A 1 140 ? 3.669 30.092 26.085 1.00 82.62 140 ASN A O 1
ATOM 1168 N N . TYR A 1 141 ? 3.625 27.933 26.669 1.00 78.56 141 TYR A N 1
ATOM 1169 C CA . TYR A 1 141 ? 3.242 27.454 25.339 1.00 78.56 141 TYR A CA 1
ATOM 1170 C C . TYR A 1 141 ? 1.974 28.139 24.801 1.00 78.56 141 TYR A C 1
ATOM 1172 O O . TYR A 1 141 ? 1.943 28.554 23.640 1.00 78.56 141 TYR A O 1
ATOM 1180 N N . PHE A 1 142 ? 0.936 28.284 25.635 1.00 73.69 142 PHE A N 1
ATOM 1181 C CA . PHE A 1 142 ? -0.314 28.950 25.240 1.00 73.69 142 PHE A CA 1
ATOM 1182 C C . PHE A 1 142 ? -0.185 30.470 25.171 1.00 73.69 142 PHE A C 1
ATOM 1184 O O . PHE A 1 142 ? -0.849 31.092 24.342 1.00 73.69 142 PHE A O 1
ATOM 1191 N N . SER A 1 143 ? 0.687 31.051 25.994 1.00 79.38 143 SER A N 1
ATOM 1192 C CA . SER A 1 143 ? 0.978 32.487 25.979 1.00 79.38 143 SER A CA 1
ATOM 1193 C C . SER A 1 143 ? 1.748 32.898 24.718 1.00 79.38 143 SER A C 1
ATOM 1195 O O . SER A 1 143 ? 1.446 33.922 24.114 1.00 79.38 143 SER A O 1
ATOM 1197 N N . GLU A 1 144 ? 2.697 32.070 24.275 1.00 77.00 144 GLU A N 1
ATOM 1198 C CA . GLU A 1 144 ? 3.515 32.310 23.080 1.00 77.00 144 GLU A CA 1
ATOM 1199 C C . GLU A 1 144 ? 2.803 31.927 21.775 1.00 77.00 144 GLU A C 1
ATOM 1201 O O . GLU A 1 144 ? 3.069 32.510 20.725 1.00 77.00 144 GLU A O 1
ATOM 1206 N N . ASN A 1 145 ? 1.885 30.954 21.814 1.00 62.34 145 ASN A N 1
ATOM 1207 C CA . ASN A 1 145 ? 1.190 30.451 20.625 1.00 62.34 145 ASN A CA 1
ATOM 1208 C C . ASN A 1 145 ? -0.349 30.489 20.749 1.00 62.34 145 ASN A C 1
ATOM 1210 O O . ASN A 1 145 ? -1.004 29.466 20.511 1.00 62.34 145 ASN A O 1
ATOM 1214 N N . PRO A 1 146 ? -0.972 31.650 21.030 1.00 63.56 146 PRO A N 1
ATOM 1215 C CA . PRO A 1 146 ? -2.415 31.746 21.282 1.00 63.56 146 PRO A CA 1
ATOM 1216 C C . PRO A 1 146 ? -3.287 31.293 20.093 1.00 63.56 146 PRO A C 1
ATOM 1218 O O . PRO A 1 146 ? -4.434 30.886 20.270 1.00 63.56 146 PRO A O 1
ATOM 1221 N N . PHE A 1 147 ? -2.745 31.288 18.868 1.00 57.59 147 PHE A N 1
ATOM 1222 C CA . PHE A 1 147 ? -3.472 30.926 17.644 1.00 57.59 147 PHE A CA 1
ATOM 1223 C C . PHE A 1 147 ? -3.341 29.452 17.217 1.00 57.59 147 PHE A C 1
ATOM 1225 O O . PHE A 1 147 ? -4.033 29.021 16.294 1.00 57.59 147 PHE A O 1
ATOM 1232 N N . ARG A 1 148 ? -2.499 28.641 17.876 1.00 55.72 148 ARG A N 1
ATOM 1233 C CA . ARG A 1 148 ? -2.272 27.229 17.488 1.00 55.72 148 ARG A CA 1
ATOM 1234 C C . ARG A 1 148 ? -3.367 26.252 17.937 1.00 55.72 148 ARG A C 1
ATOM 1236 O O . ARG A 1 148 ? -3.312 25.075 17.591 1.00 55.72 148 ARG A O 1
ATOM 1243 N N . ILE A 1 149 ? -4.402 26.725 18.633 1.00 56.56 149 ILE A N 1
ATOM 1244 C CA . ILE A 1 149 ? -5.479 25.883 19.190 1.00 56.56 149 ILE A CA 1
ATOM 1245 C C . ILE A 1 149 ? -6.447 25.353 18.107 1.00 56.56 149 ILE A C 1
ATOM 1247 O O . ILE A 1 149 ? -7.255 24.462 18.358 1.00 56.56 149 ILE A O 1
ATOM 1251 N N . LYS A 1 150 ? -6.347 25.807 16.853 1.00 56.59 150 LYS A N 1
ATOM 1252 C CA . LYS A 1 150 ? -7.121 25.239 15.740 1.00 56.59 150 LYS A CA 1
ATOM 1253 C C . LYS A 1 150 ? -6.184 24.832 14.614 1.00 56.59 150 LYS A C 1
ATOM 1255 O O . LYS A 1 150 ? -5.655 25.709 13.949 1.00 56.59 150 LYS A O 1
ATOM 1260 N N . THR A 1 151 ? -5.994 23.522 14.407 1.00 43.22 151 THR A N 1
ATOM 1261 C CA . THR A 1 151 ? -5.754 22.875 13.085 1.00 43.22 151 THR A CA 1
ATOM 1262 C C . THR A 1 151 ? -5.359 21.393 13.148 1.00 43.22 151 THR A C 1
ATOM 1264 O O . THR A 1 151 ? -5.351 20.754 12.103 1.00 43.22 151 THR A O 1
ATOM 1267 N N . ASN A 1 152 ? -5.147 20.771 14.314 1.00 42.44 152 ASN A N 1
ATOM 1268 C CA . ASN A 1 152 ? -4.870 19.319 14.344 1.00 42.44 152 ASN A CA 1
ATOM 1269 C C . ASN A 1 152 ? -6.109 18.432 14.081 1.00 42.44 152 ASN A C 1
ATOM 1271 O O . ASN A 1 152 ? -5.975 17.222 13.930 1.00 42.44 152 ASN A O 1
ATOM 1275 N N . GLY A 1 153 ? -7.309 19.021 13.999 1.00 46.19 153 GLY A N 1
ATOM 1276 C CA . GLY A 1 153 ? -8.575 18.294 13.832 1.00 46.19 153 GLY A CA 1
ATOM 1277 C C . GLY A 1 153 ? -9.169 18.271 12.420 1.00 46.19 153 GLY A C 1
ATOM 1278 O O . GLY A 1 153 ? -10.161 17.584 12.208 1.00 46.19 153 GLY A O 1
ATOM 1279 N N . ILE A 1 154 ? -8.625 19.006 11.441 1.00 40.78 154 ILE A N 1
ATOM 1280 C CA . ILE A 1 154 ? -9.161 18.991 10.067 1.00 40.78 154 ILE A CA 1
ATOM 1281 C C . ILE A 1 154 ? -8.010 19.084 9.064 1.00 40.78 154 ILE A C 1
ATOM 1283 O O . ILE A 1 154 ? -7.731 20.139 8.496 1.00 40.78 154 ILE A O 1
ATOM 1287 N N . SER A 1 155 ? -7.357 17.953 8.800 1.00 35.16 155 SER A N 1
ATOM 1288 C CA . SER A 1 155 ? -6.560 17.806 7.581 1.00 35.16 155 SER A CA 1
ATOM 1289 C C . SER A 1 155 ? -7.531 17.647 6.404 1.00 35.16 155 SER A C 1
ATOM 1291 O O . SER A 1 155 ? -7.959 16.540 6.073 1.00 35.16 155 SER A O 1
ATOM 1293 N N . ARG A 1 156 ? -7.956 18.770 5.807 1.00 35.56 156 ARG A N 1
ATOM 1294 C CA . ARG A 1 156 ? -8.614 18.746 4.494 1.00 35.56 156 ARG A CA 1
ATOM 1295 C C . ARG A 1 156 ? -7.551 18.364 3.463 1.00 35.56 156 ARG A C 1
ATOM 1297 O O . ARG A 1 156 ? -6.586 19.101 3.274 1.00 35.56 156 ARG A O 1
ATOM 1304 N N . ARG A 1 157 ? -7.717 17.187 2.861 1.00 35.84 157 ARG A N 1
ATOM 1305 C CA . ARG A 1 157 ? -7.140 16.877 1.549 1.00 35.84 157 ARG A CA 1
ATOM 1306 C C . ARG A 1 157 ? -7.832 17.680 0.461 1.00 35.84 157 ARG A C 1
ATOM 1308 O O . ARG A 1 157 ? -9.041 17.950 0.642 1.00 35.84 157 ARG A O 1
#